Protein AF-A0A7S1NA76-F1 (afdb_monomer_lite)

InterPro domains:
  IPR004344 Tubulin-tyrosine ligase/Tubulin polyglutamylase [PF03133] (20-93)
  IPR027752 Protein polyglycylase TTLL10 [PTHR46810] (12-95)

Secondary structure (DSSP, 8-state):
-HHHHHHTTSS-TTHIIIIIHHHHHHHHHHHHHHTTTTS---TT-----EEEEEE-TT--EEEEEEESS------SHHHHHHHHHHHHHHHHHHHHHTTPPPPPSPPPPPP---------PPPP-

Structure (mmCIF, N/CA/C/O backbone):
data_AF-A0A7S1NA76-F1
#
_entry.id   AF-A0A7S1NA76-F1
#
loop_
_atom_site.group_PDB
_atom_site.id
_atom_site.type_symbol
_atom_site.label_atom_id
_atom_site.label_alt_id
_atom_site.label_comp_id
_atom_site.label_asym_id
_atom_site.label_entity_id
_atom_site.label_seq_id
_atom_site.pdbx_PDB_ins_code
_atom_site.Cartn_x
_atom_site.Cartn_y
_atom_site.Cartn_z
_atom_site.occupancy
_atom_site.B_iso_or_equiv
_atom_site.auth_seq_id
_atom_site.auth_comp_id
_atom_site.auth_asym_id
_atom_site.auth_atom_id
_atom_site.pdbx_PDB_model_num
ATOM 1 N N . MET A 1 1 ? -3.395 -2.799 13.392 1.00 84.19 1 MET A N 1
ATOM 2 C CA . MET A 1 1 ? -4.654 -2.084 13.099 1.00 84.19 1 MET A CA 1
ATOM 3 C C . MET A 1 1 ? -5.847 -3.009 13.263 1.00 84.19 1 MET A C 1
ATOM 5 O O . MET A 1 1 ? -6.611 -2.789 14.191 1.00 84.19 1 MET A O 1
ATOM 9 N N . GLU A 1 2 ? -5.963 -4.059 12.444 1.00 91.19 2 GLU A N 1
ATOM 10 C CA . GLU A 1 2 ? -7.063 -5.035 12.517 1.00 91.19 2 GLU A CA 1
ATOM 11 C C . GLU A 1 2 ? -7.299 -5.573 13.925 1.00 91.19 2 GLU A C 1
ATOM 13 O O . GLU A 1 2 ? -8.403 -5.463 14.435 1.00 91.19 2 GLU A O 1
ATOM 18 N N . HIS A 1 3 ? -6.239 -6.023 14.602 1.00 94.38 3 HIS A N 1
ATOM 19 C CA . HIS A 1 3 ? -6.316 -6.507 15.981 1.00 94.38 3 HIS A CA 1
ATOM 20 C C . HIS A 1 3 ? -7.063 -5.546 16.929 1.00 94.38 3 HIS A C 1
ATOM 22 O O . HIS A 1 3 ? -7.864 -5.979 17.749 1.00 94.38 3 HIS A O 1
ATOM 28 N N . CYS A 1 4 ? -6.849 -4.231 16.807 1.00 94.38 4 CYS A N 1
ATOM 29 C CA . CYS A 1 4 ? -7.536 -3.239 17.642 1.00 94.38 4 CYS A CA 1
ATOM 30 C C . CYS A 1 4 ? -9.010 -3.055 17.240 1.00 94.38 4 CYS A C 1
ATOM 32 O O . CYS A 1 4 ? -9.865 -2.828 18.096 1.00 94.38 4 CYS A O 1
ATOM 34 N N . LEU A 1 5 ? -9.321 -3.151 15.945 1.00 94.62 5 LEU A N 1
ATOM 35 C CA . LEU A 1 5 ? -10.691 -3.048 15.434 1.00 94.62 5 LEU A CA 1
ATOM 36 C C . LEU A 1 5 ? -11.520 -4.295 15.777 1.00 94.62 5 LEU A C 1
ATOM 38 O O . LEU A 1 5 ? -12.688 -4.172 16.134 1.00 94.62 5 LEU A O 1
ATOM 42 N N . VAL A 1 6 ? -10.901 -5.476 15.746 1.00 96.44 6 VAL A N 1
ATOM 43 C CA . VAL A 1 6 ? -11.514 -6.734 16.192 1.00 96.44 6 VAL A CA 1
ATOM 44 C C . VAL A 1 6 ? -11.751 -6.695 17.699 1.00 96.44 6 VAL A C 1
ATOM 46 O O . VAL A 1 6 ? -12.859 -6.960 18.155 1.00 96.44 6 VAL A O 1
ATOM 49 N N . ALA A 1 7 ? -10.751 -6.276 18.484 1.00 96.44 7 ALA A N 1
ATOM 50 C CA . ALA A 1 7 ? -10.882 -6.171 19.939 1.00 96.44 7 ALA A CA 1
ATOM 51 C C . ALA A 1 7 ? -11.963 -5.168 20.386 1.00 96.44 7 ALA A C 1
ATOM 53 O O . ALA A 1 7 ? -12.546 -5.329 21.455 1.00 96.44 7 ALA A O 1
ATOM 54 N N . SER A 1 8 ? -12.248 -4.147 19.573 1.00 95.19 8 SER A N 1
ATOM 55 C CA . SER A 1 8 ? -13.336 -3.188 19.817 1.00 95.19 8 SER A CA 1
ATOM 56 C C . SER A 1 8 ? -14.693 -3.634 19.259 1.00 95.19 8 SER A C 1
ATOM 58 O O . SER A 1 8 ? -15.673 -2.909 19.408 1.00 95.19 8 SER A O 1
ATOM 60 N N . GLY A 1 9 ? -14.773 -4.808 18.624 1.00 95.25 9 GLY A N 1
ATOM 61 C CA . GLY A 1 9 ? -16.005 -5.346 18.043 1.00 95.25 9 GLY A CA 1
ATOM 62 C C . GLY A 1 9 ? -16.480 -4.622 16.781 1.00 95.25 9 GLY A C 1
ATOM 63 O O . GLY A 1 9 ? -17.618 -4.822 16.364 1.00 95.25 9 GLY A O 1
ATOM 64 N N . ARG A 1 10 ? -15.638 -3.777 16.168 1.00 95.25 10 ARG A N 1
ATOM 65 C CA . ARG A 1 10 ? -15.999 -3.010 14.964 1.00 95.25 10 ARG A CA 1
ATOM 66 C C . ARG A 1 10 ? -15.899 -3.829 13.679 1.00 95.25 10 ARG A C 1
ATOM 68 O O . ARG A 1 10 ? -16.592 -3.518 12.717 1.00 95.25 10 ARG A O 1
ATOM 75 N N . VAL A 1 11 ? -15.035 -4.846 13.649 1.00 96.44 11 VAL A N 1
ATOM 76 C CA . VAL A 1 11 ? -14.821 -5.720 12.482 1.00 96.44 11 VAL A CA 1
ATOM 77 C C . VAL A 1 11 ? -14.596 -7.171 12.911 1.00 96.44 11 VAL A C 1
ATOM 79 O O . VAL A 1 11 ? -14.235 -7.433 14.058 1.00 96.44 11 VAL A O 1
ATOM 82 N N . SER A 1 12 ? -14.787 -8.115 11.988 1.00 96.25 12 SER A N 1
ATOM 83 C CA . SER A 1 12 ? -14.403 -9.520 12.162 1.00 96.25 12 SER A CA 1
ATOM 84 C C . SER A 1 12 ? -12.932 -9.753 11.808 1.00 96.25 12 SER A C 1
ATOM 86 O O . SER A 1 12 ? -12.314 -8.944 11.119 1.00 96.25 12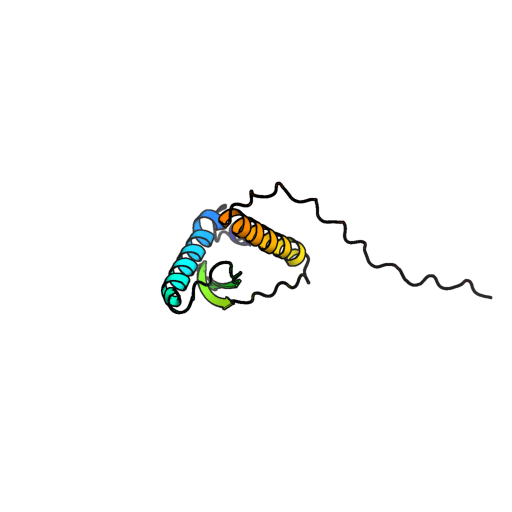 SER A O 1
ATOM 88 N N . GLU A 1 13 ? -12.378 -10.886 12.237 1.00 96.56 13 GLU A N 1
ATOM 89 C CA . GLU A 1 13 ? -11.071 -11.349 11.759 1.00 96.56 13 GLU A CA 1
ATOM 90 C C . GLU A 1 13 ? -11.098 -11.577 10.235 1.00 96.56 13 GLU A C 1
ATOM 92 O O . GLU A 1 13 ? -12.108 -12.026 9.685 1.00 96.56 13 GLU A O 1
ATOM 97 N N . GLY A 1 14 ? -10.013 -11.220 9.545 1.00 96.00 14 GLY A N 1
ATOM 98 C CA . GLY A 1 14 ? -9.904 -11.273 8.086 1.00 96.00 14 GLY A CA 1
ATOM 99 C C . GLY A 1 14 ? -10.536 -10.077 7.367 1.00 96.00 14 GLY A C 1
ATOM 100 O O . GLY A 1 14 ? -10.639 -10.080 6.140 1.00 96.00 14 GLY A O 1
ATOM 101 N N . TRP A 1 15 ? -10.969 -9.040 8.091 1.00 96.81 15 TRP A N 1
ATOM 102 C CA . TRP A 1 15 ? -11.591 -7.858 7.489 1.00 96.81 15 TRP A CA 1
ATOM 103 C C . TRP A 1 15 ? -10.615 -7.064 6.617 1.00 96.81 15 TRP A C 1
ATOM 105 O O . TRP A 1 15 ? -11.027 -6.491 5.605 1.00 96.81 15 TRP A O 1
ATOM 115 N N . VAL A 1 16 ? -9.324 -7.041 6.967 1.00 96.12 16 VAL A N 1
ATOM 116 C CA . VAL A 1 16 ? -8.329 -6.322 6.158 1.00 96.12 16 VAL A CA 1
ATOM 117 C C . VAL A 1 16 ? -8.249 -6.913 4.754 1.00 96.12 16 VAL A C 1
ATOM 119 O O . VAL A 1 16 ? -8.429 -6.186 3.779 1.00 96.12 16 VAL A O 1
ATOM 122 N N . ASP A 1 17 ? -8.062 -8.225 4.649 1.00 96.44 17 ASP A N 1
ATOM 123 C CA . ASP A 1 17 ? -7.901 -8.897 3.358 1.00 96.44 17 ASP A CA 1
ATOM 124 C C . ASP A 1 17 ? -9.235 -9.061 2.616 1.00 96.44 17 ASP A C 1
ATOM 126 O O . ASP A 1 17 ? -9.289 -8.952 1.393 1.00 96.44 17 ASP A O 1
ATOM 130 N N . GLY A 1 18 ? -10.327 -9.301 3.348 1.00 96.69 18 GLY A N 1
ATOM 131 C CA . GLY A 1 18 ? -11.644 -9.556 2.763 1.00 96.69 18 GLY A CA 1
ATOM 132 C C . GLY A 1 18 ? -12.432 -8.302 2.379 1.00 96.69 18 GLY A C 1
ATOM 133 O O . GLY A 1 18 ? -13.323 -8.385 1.535 1.00 96.69 18 GLY A O 1
ATOM 134 N N . VAL A 1 19 ? -12.143 -7.148 2.992 1.00 95.69 19 VAL A N 1
ATOM 135 C CA . VAL A 1 19 ? -12.945 -5.924 2.818 1.00 95.69 19 VAL A CA 1
ATOM 136 C C . VAL A 1 19 ? -12.083 -4.699 2.537 1.00 95.69 19 VAL A C 1
ATOM 138 O O . VAL A 1 19 ? -12.313 -4.021 1.536 1.00 95.69 19 VAL A O 1
ATOM 141 N N . LEU A 1 20 ? -11.103 -4.393 3.392 1.00 96.38 20 LEU A N 1
ATOM 142 C CA . LEU A 1 20 ? -10.331 -3.153 3.272 1.00 96.38 20 LEU A CA 1
ATOM 143 C C . LEU A 1 20 ? -9.479 -3.129 1.998 1.00 96.38 20 LEU A C 1
ATOM 145 O O . LEU A 1 20 ? -9.583 -2.190 1.210 1.00 96.38 20 LEU A O 1
ATOM 149 N N . VAL A 1 21 ? -8.661 -4.160 1.782 1.00 96.38 21 VAL A N 1
ATOM 150 C CA . VAL A 1 21 ? -7.765 -4.256 0.621 1.00 96.38 21 VAL A CA 1
ATOM 151 C C . VAL A 1 21 ? -8.551 -4.218 -0.698 1.00 96.38 21 VAL A C 1
ATOM 153 O O . VAL A 1 21 ? -8.203 -3.387 -1.539 1.00 96.38 21 VAL A O 1
ATOM 156 N N . PRO A 1 22 ? -9.643 -4.989 -0.887 1.00 97.50 22 PRO A N 1
ATOM 157 C CA . PRO A 1 22 ? -10.476 -4.880 -2.085 1.00 97.50 22 PRO A CA 1
ATOM 158 C C . PRO A 1 22 ? -11.044 -3.476 -2.324 1.00 97.50 22 PRO A C 1
ATOM 160 O O . PRO A 1 22 ? -11.043 -2.997 -3.455 1.00 97.50 22 PRO A O 1
ATOM 163 N N . ARG A 1 23 ? -11.493 -2.775 -1.271 1.00 96.81 23 ARG A N 1
ATOM 164 C CA . ARG A 1 23 ? -11.996 -1.394 -1.398 1.00 96.81 23 ARG A CA 1
ATOM 165 C C . ARG A 1 23 ? -10.904 -0.429 -1.850 1.00 96.81 23 ARG A C 1
ATOM 167 O O . ARG A 1 23 ? -11.144 0.388 -2.735 1.00 96.81 23 ARG A O 1
ATOM 174 N N . ILE A 1 24 ? -9.705 -0.548 -1.278 1.00 96.69 24 ILE A N 1
ATOM 175 C CA . ILE A 1 24 ? -8.543 0.242 -1.699 1.00 96.69 24 ILE A CA 1
ATOM 176 C C . ILE A 1 24 ? -8.222 -0.052 -3.167 1.00 96.69 24 ILE A C 1
ATOM 178 O O . ILE A 1 24 ? -8.053 0.878 -3.947 1.00 96.69 24 ILE A O 1
ATOM 182 N N . GLN A 1 25 ? -8.190 -1.324 -3.574 1.00 95.88 25 GLN A N 1
ATOM 183 C CA . GLN A 1 25 ? -7.911 -1.711 -4.960 1.00 95.88 25 GLN A CA 1
ATOM 184 C C . GLN A 1 25 ? -8.896 -1.085 -5.951 1.00 95.88 25 GLN A C 1
ATOM 186 O O . GLN A 1 25 ? -8.457 -0.578 -6.982 1.00 95.88 25 GLN A O 1
ATOM 191 N N . THR A 1 26 ? -10.195 -1.054 -5.634 1.00 96.81 26 THR A N 1
ATOM 192 C CA . THR A 1 26 ? -11.200 -0.373 -6.467 1.00 96.81 26 THR A CA 1
ATOM 193 C C . THR A 1 26 ? -10.863 1.105 -6.655 1.00 96.81 26 THR A C 1
ATOM 195 O O . THR A 1 26 ? -10.795 1.569 -7.791 1.00 96.81 26 THR A O 1
ATOM 198 N N . ILE A 1 27 ? -10.559 1.822 -5.568 1.00 95.06 27 ILE A N 1
ATOM 199 C CA . ILE A 1 27 ? -10.173 3.242 -5.614 1.00 95.06 27 ILE A CA 1
ATOM 200 C C . ILE A 1 27 ? -8.928 3.445 -6.486 1.00 95.06 27 ILE A C 1
ATOM 202 O O . ILE A 1 27 ? -8.893 4.345 -7.322 1.00 95.06 27 ILE A O 1
ATOM 206 N N . VAL A 1 28 ? -7.905 2.599 -6.325 1.00 93.88 28 VAL A N 1
ATOM 207 C CA . VAL A 1 28 ? -6.669 2.685 -7.118 1.00 93.88 28 VAL A CA 1
ATOM 208 C C . VAL A 1 28 ? -6.946 2.462 -8.604 1.00 93.88 28 VAL A C 1
ATOM 210 O O . VAL A 1 28 ? -6.416 3.190 -9.442 1.00 93.88 28 VAL A O 1
ATOM 213 N N . VAL A 1 29 ? -7.786 1.484 -8.949 1.00 94.38 29 VAL A N 1
ATOM 214 C CA . VAL A 1 29 ? -8.170 1.221 -10.341 1.00 94.38 29 VAL A CA 1
ATOM 215 C C . VAL A 1 29 ? -8.916 2.415 -10.934 1.00 94.38 29 VAL A C 1
ATOM 217 O O . VAL A 1 29 ? -8.575 2.844 -12.035 1.00 94.38 29 VAL A O 1
ATOM 220 N N . GLU A 1 30 ? -9.890 2.978 -10.219 1.00 93.88 30 GLU A N 1
ATOM 221 C CA . GLU A 1 30 ? -10.644 4.155 -10.670 1.00 93.88 30 GLU A CA 1
ATOM 222 C C . GLU A 1 30 ? -9.736 5.374 -10.868 1.00 93.88 30 GLU A C 1
ATOM 224 O O . GLU A 1 30 ? -9.818 6.054 -11.892 1.00 93.88 30 GLU A O 1
ATOM 229 N N . LEU A 1 31 ? -8.807 5.603 -9.939 1.00 91.19 31 LEU A N 1
ATOM 230 C CA . LEU A 1 31 ? -7.827 6.680 -10.025 1.00 91.19 31 LEU A CA 1
ATOM 231 C C . LEU A 1 31 ? -6.921 6.533 -11.255 1.00 91.19 31 LEU A C 1
ATOM 233 O O . LEU A 1 31 ? -6.775 7.470 -12.039 1.00 91.19 31 LEU A O 1
ATOM 237 N N . LEU A 1 32 ? -6.350 5.344 -11.468 1.00 90.00 32 LEU A N 1
ATOM 238 C CA . LEU A 1 32 ? -5.500 5.072 -12.629 1.00 90.00 32 LEU A CA 1
ATOM 239 C C . LEU A 1 32 ? -6.278 5.186 -13.946 1.00 90.00 32 LEU A C 1
ATOM 241 O O . LEU A 1 32 ? -5.735 5.664 -14.942 1.00 90.00 32 LEU A O 1
ATOM 245 N N . GLN A 1 33 ? -7.552 4.787 -13.964 1.00 91.81 33 GLN A N 1
ATOM 246 C CA . GLN A 1 33 ? -8.420 4.976 -15.126 1.00 91.81 33 GLN A CA 1
ATOM 247 C C . GLN A 1 33 ? -8.693 6.458 -15.405 1.00 91.81 33 GLN A C 1
ATOM 249 O O . GLN A 1 33 ? -8.684 6.857 -16.573 1.00 91.81 33 GLN A O 1
ATOM 254 N N . GLY A 1 34 ? -8.910 7.262 -14.362 1.00 90.56 34 GLY A N 1
ATOM 255 C CA . GLY A 1 34 ? -9.110 8.708 -14.464 1.00 90.56 34 GLY A CA 1
ATOM 256 C C . GLY A 1 34 ? -7.875 9.434 -14.996 1.00 90.56 34 GLY A C 1
ATOM 257 O O . GLY A 1 34 ? -7.987 10.271 -15.889 1.00 90.56 34 GLY A O 1
ATOM 258 N N . CYS A 1 35 ? -6.688 9.044 -14.531 1.00 87.38 35 CYS A N 1
ATOM 259 C CA . CYS A 1 35 ? -5.413 9.649 -14.923 1.00 87.38 35 CYS A CA 1
ATOM 260 C C . CYS A 1 35 ? -4.757 8.986 -16.145 1.00 87.38 35 CYS A C 1
ATOM 262 O O . CYS A 1 35 ? -3.636 9.340 -16.505 1.00 87.38 35 CYS A O 1
ATOM 264 N N . ARG A 1 36 ? -5.424 8.038 -16.819 1.00 86.88 36 ARG A N 1
ATOM 265 C CA . ARG A 1 36 ? -4.822 7.223 -17.895 1.00 86.88 36 ARG A CA 1
ATOM 266 C C . ARG A 1 36 ? -4.171 8.028 -19.022 1.00 86.88 36 ARG A C 1
ATOM 268 O O . ARG A 1 36 ? -3.248 7.543 -19.660 1.00 86.88 36 ARG A O 1
ATOM 275 N N . HIS A 1 37 ? -4.685 9.227 -19.293 1.00 85.44 37 HIS A N 1
ATOM 276 C CA . HIS A 1 37 ? -4.193 10.102 -20.362 1.00 85.44 37 HIS A CA 1
ATOM 277 C C . HIS A 1 37 ? -3.028 10.987 -19.914 1.00 85.44 37 HIS A C 1
ATOM 279 O O . HIS A 1 37 ? -2.298 11.504 -20.753 1.00 85.44 37 HIS A O 1
ATOM 285 N N . GLU A 1 38 ? -2.854 11.156 -18.604 1.00 81.75 38 GLU A N 1
ATOM 286 C CA . GLU A 1 38 ? -1.738 11.889 -18.002 1.00 81.75 38 GLU A CA 1
ATOM 287 C C . GLU A 1 38 ? -0.547 10.965 -17.712 1.00 81.75 38 GLU A C 1
ATOM 289 O O . GLU A 1 38 ? 0.604 11.402 -17.685 1.00 81.75 38 GLU A O 1
ATOM 294 N N . ILE A 1 39 ? -0.804 9.665 -17.552 1.00 77.88 39 ILE A N 1
ATOM 295 C CA . ILE A 1 39 ? 0.229 8.644 -17.393 1.00 77.88 39 ILE A CA 1
ATOM 296 C C . ILE A 1 39 ? 0.811 8.322 -18.773 1.00 77.88 39 ILE A C 1
ATOM 298 O O . ILE A 1 39 ? 0.291 7.488 -19.511 1.00 77.88 39 ILE A O 1
ATOM 302 N N . LEU A 1 40 ? 1.908 8.991 -19.128 1.00 77.62 40 LEU A N 1
ATOM 303 C CA . LEU A 1 40 ? 2.641 8.712 -20.361 1.00 77.62 40 LEU A CA 1
ATOM 304 C C . LEU A 1 40 ? 3.462 7.418 -20.210 1.00 77.62 40 LEU A C 1
ATOM 306 O O . LEU A 1 40 ? 4.382 7.375 -19.389 1.00 77.62 40 LEU A O 1
ATOM 310 N N . PRO A 1 41 ? 3.182 6.363 -20.998 1.00 74.56 41 PRO A N 1
ATOM 311 C CA . PRO A 1 41 ? 3.944 5.126 -20.925 1.00 74.56 41 PRO A CA 1
ATOM 312 C C . PRO A 1 41 ? 5.303 5.317 -21.606 1.00 74.56 41 PRO A C 1
ATOM 314 O O . PRO A 1 41 ? 5.412 5.286 -22.832 1.00 74.56 41 PRO A O 1
ATOM 317 N N . LEU A 1 42 ? 6.355 5.505 -20.808 1.00 84.62 42 LEU A N 1
ATOM 318 C CA . LEU A 1 42 ? 7.728 5.508 -21.302 1.00 84.62 42 LEU A CA 1
ATOM 319 C C . LEU A 1 42 ? 8.333 4.108 -21.151 1.00 84.62 42 LEU A C 1
ATOM 321 O O . LEU A 1 42 ? 8.426 3.564 -20.049 1.00 84.62 42 LEU A O 1
ATOM 325 N N . TYR A 1 43 ? 8.738 3.517 -22.276 1.00 83.06 43 TYR A N 1
ATOM 326 C CA . TYR A 1 43 ? 9.289 2.164 -22.299 1.00 83.06 43 TYR A CA 1
ATOM 327 C C . TYR A 1 43 ? 10.523 2.041 -21.396 1.00 83.06 43 TYR A C 1
ATOM 329 O O . TYR A 1 43 ? 11.396 2.908 -21.399 1.00 83.06 43 TYR A O 1
ATOM 337 N N . GLY A 1 44 ? 10.594 0.950 -20.631 1.00 83.94 44 GLY A N 1
ATOM 338 C CA . GLY A 1 44 ? 11.686 0.694 -19.691 1.00 83.94 44 GLY A CA 1
ATOM 339 C C . GLY A 1 44 ? 11.639 1.534 -18.411 1.00 83.94 44 GLY A C 1
ATOM 340 O O . GLY A 1 44 ? 12.598 1.507 -17.644 1.00 83.94 44 GLY A O 1
ATOM 341 N N . THR A 1 45 ? 10.549 2.267 -18.157 1.00 88.62 45 THR A N 1
ATOM 342 C CA . THR A 1 45 ? 10.340 2.987 -16.893 1.00 88.62 45 THR A CA 1
ATOM 343 C C . THR A 1 45 ? 9.216 2.372 -16.073 1.00 88.62 45 THR A C 1
ATOM 345 O O . THR A 1 45 ? 8.311 1.726 -16.601 1.00 88.62 45 THR A O 1
ATOM 348 N N . PHE A 1 46 ? 9.286 2.576 -14.763 1.00 90.81 46 PHE A N 1
ATOM 349 C CA . PHE A 1 46 ? 8.245 2.213 -13.814 1.00 90.81 46 PHE A CA 1
ATOM 350 C C . PHE A 1 46 ? 8.154 3.307 -12.751 1.00 90.81 46 PHE A C 1
ATOM 352 O O . PHE A 1 46 ? 9.133 4.012 -12.506 1.00 90.81 46 PHE A O 1
ATOM 359 N N . ASN A 1 47 ? 6.996 3.417 -12.104 1.00 89.12 47 ASN A N 1
ATOM 360 C CA . ASN A 1 47 ? 6.787 4.336 -10.992 1.00 89.12 47 ASN A CA 1
ATOM 361 C C . ASN A 1 47 ? 6.347 3.565 -9.751 1.00 89.12 47 ASN A C 1
ATOM 363 O O . ASN A 1 47 ? 5.467 2.707 -9.825 1.00 89.12 47 ASN A O 1
ATOM 367 N N . LEU A 1 48 ? 6.942 3.912 -8.611 1.00 92.12 48 LEU A N 1
ATOM 368 C CA . LEU A 1 48 ? 6.451 3.525 -7.295 1.00 92.12 48 LEU A CA 1
ATOM 369 C C . LEU A 1 48 ? 5.638 4.692 -6.739 1.00 92.12 48 LEU A C 1
ATOM 371 O O . LEU A 1 48 ? 6.164 5.791 -6.587 1.00 92.12 48 LEU A O 1
ATOM 375 N N . ILE A 1 49 ? 4.366 4.448 -6.448 1.00 90.75 49 ILE A N 1
ATOM 376 C CA . ILE A 1 49 ? 3.413 5.487 -6.062 1.00 90.75 49 ILE A CA 1
ATOM 377 C C . ILE A 1 49 ? 2.945 5.217 -4.632 1.00 90.75 49 ILE A C 1
ATOM 379 O O . ILE A 1 49 ? 2.631 4.080 -4.285 1.00 90.75 49 ILE A O 1
ATOM 383 N N . GLY A 1 50 ? 2.924 6.260 -3.805 1.00 92.31 50 GLY A N 1
ATOM 384 C CA . GLY A 1 50 ? 2.276 6.251 -2.497 1.00 92.31 50 GLY A CA 1
ATOM 385 C C . GLY A 1 50 ? 0.830 6.705 -2.614 1.00 92.31 50 GLY A C 1
ATOM 386 O O . GLY A 1 50 ? 0.537 7.650 -3.345 1.00 92.31 50 GLY A O 1
ATOM 387 N N . ILE A 1 51 ? -0.065 6.031 -1.905 1.00 92.38 51 ILE A N 1
ATOM 388 C CA . ILE A 1 51 ? -1.484 6.370 -1.877 1.00 92.38 51 ILE A CA 1
ATOM 389 C C . ILE A 1 51 ? -1.895 6.471 -0.421 1.00 92.38 51 ILE A C 1
ATOM 391 O O . ILE A 1 51 ? -1.832 5.481 0.312 1.00 92.38 51 ILE A O 1
ATOM 395 N N . ASP A 1 52 ? -2.332 7.660 -0.035 1.00 93.75 52 ASP A N 1
ATOM 396 C CA . ASP A 1 52 ? -2.756 7.933 1.325 1.00 93.75 52 ASP A CA 1
ATOM 397 C C . ASP A 1 52 ? -4.273 7.834 1.383 1.00 93.75 52 ASP A C 1
ATOM 399 O O . ASP A 1 52 ? -5.003 8.458 0.608 1.00 93.75 52 ASP A O 1
ATOM 403 N N . ILE A 1 53 ? -4.743 7.015 2.313 1.00 94.81 53 ILE A N 1
ATOM 404 C CA . ILE A 1 53 ? -6.156 6.717 2.500 1.00 94.81 53 ILE A CA 1
ATOM 405 C C . ILE A 1 53 ? -6.582 7.069 3.918 1.00 94.81 53 ILE A C 1
ATOM 407 O O . ILE A 1 53 ? -5.811 6.944 4.871 1.00 94.81 53 ILE A O 1
ATOM 411 N N . MET A 1 54 ? -7.840 7.456 4.062 1.00 96.25 54 MET A N 1
ATOM 412 C CA . MET A 1 54 ? -8.473 7.724 5.343 1.00 96.25 54 MET A CA 1
ATOM 413 C C . MET A 1 54 ? -9.668 6.802 5.536 1.00 96.25 54 MET A C 1
ATOM 415 O O . MET A 1 54 ? -10.375 6.474 4.584 1.00 96.25 54 MET A O 1
ATOM 419 N N . LEU A 1 55 ? -9.880 6.397 6.784 1.00 95.81 55 LEU A N 1
ATOM 420 C CA . LEU A 1 55 ? -11.087 5.705 7.213 1.00 95.81 55 LEU A CA 1
ATOM 421 C C . LEU A 1 55 ? -11.902 6.640 8.095 1.00 95.81 55 LEU A C 1
ATOM 423 O O . LEU A 1 55 ? -11.339 7.247 9.007 1.00 95.81 55 LEU A O 1
ATOM 427 N N . ASP A 1 56 ? -13.201 6.733 7.831 1.00 95.94 56 ASP A N 1
ATOM 428 C CA . ASP A 1 56 ? -14.136 7.447 8.702 1.00 95.94 56 ASP A CA 1
ATOM 429 C C . ASP A 1 56 ? -14.627 6.571 9.875 1.00 95.94 56 ASP A C 1
ATOM 431 O O . ASP A 1 56 ? -14.195 5.427 10.084 1.00 95.94 56 ASP A O 1
ATOM 435 N N . ASP A 1 57 ? -15.558 7.117 10.658 1.00 95.56 57 ASP A N 1
ATOM 436 C CA . ASP A 1 57 ? -16.180 6.439 11.798 1.00 95.56 57 ASP A CA 1
ATOM 437 C C . ASP A 1 57 ? -17.047 5.230 11.404 1.00 95.56 57 ASP A C 1
ATOM 439 O O . ASP A 1 57 ? -17.359 4.398 12.255 1.00 95.56 57 ASP A O 1
ATOM 443 N N . ASP A 1 58 ? -17.358 5.062 10.122 1.00 95.00 58 ASP A N 1
ATOM 444 C CA . ASP A 1 58 ? -18.079 3.910 9.573 1.00 95.00 58 ASP A CA 1
ATOM 445 C C . ASP A 1 58 ? -17.145 2.958 8.797 1.00 95.00 58 ASP A C 1
ATOM 447 O O . ASP A 1 58 ? -17.588 1.965 8.217 1.00 95.00 58 ASP A O 1
ATOM 451 N N . LEU A 1 59 ? -15.828 3.210 8.825 1.00 95.19 59 LEU A N 1
ATOM 452 C CA . LEU A 1 59 ? -14.798 2.463 8.093 1.00 95.19 59 LEU A CA 1
ATOM 453 C C . LEU A 1 59 ? -14.992 2.489 6.566 1.00 95.19 59 LEU A C 1
ATOM 455 O O . LEU A 1 59 ? -14.595 1.554 5.854 1.00 95.19 59 LEU A O 1
ATOM 459 N N . ASN A 1 60 ? -15.583 3.563 6.043 1.00 95.00 60 ASN A N 1
ATOM 460 C CA . ASN A 1 60 ? -15.535 3.868 4.619 1.00 95.00 60 ASN A CA 1
ATOM 461 C C . ASN A 1 60 ? -14.137 4.372 4.255 1.00 95.00 60 ASN A C 1
ATOM 463 O O . ASN A 1 60 ? -13.506 5.090 5.029 1.00 95.00 60 ASN A O 1
ATOM 467 N N . VAL A 1 61 ? -13.650 3.976 3.078 1.00 95.88 61 VAL A N 1
ATOM 468 C CA . VAL A 1 61 ? -12.300 4.302 2.604 1.00 95.88 61 VAL A CA 1
ATOM 469 C C . VAL A 1 61 ? -12.366 5.511 1.685 1.00 95.88 61 VAL A C 1
ATOM 471 O O . VAL A 1 61 ? -13.103 5.490 0.702 1.00 95.88 61 VAL A O 1
ATOM 474 N N . TYR A 1 62 ? -11.551 6.522 1.965 1.00 95.12 62 TYR A N 1
ATOM 475 C CA . TYR A 1 62 ? -11.424 7.717 1.138 1.00 95.12 62 TYR A CA 1
ATOM 476 C C . TYR A 1 62 ? -9.976 7.915 0.713 1.00 95.12 62 TYR A C 1
ATOM 478 O O . TYR A 1 62 ? -9.062 7.782 1.526 1.00 95.12 62 TYR A O 1
ATOM 486 N N . LEU A 1 63 ? -9.775 8.255 -0.558 1.00 94.56 63 LEU A N 1
ATOM 487 C CA . LEU A 1 63 ? -8.489 8.713 -1.071 1.00 94.56 63 LEU A CA 1
ATOM 488 C C . LEU A 1 63 ? -8.215 10.132 -0.565 1.00 94.56 63 LEU A C 1
ATOM 490 O O . LEU A 1 63 ? -9.070 11.004 -0.705 1.00 94.56 63 LEU A O 1
ATOM 494 N N . ILE A 1 64 ? -7.024 10.361 -0.017 1.00 95.19 64 ILE A N 1
ATOM 495 C CA . ILE A 1 64 ? -6.565 11.688 0.406 1.00 95.19 64 ILE A CA 1
ATOM 496 C C . ILE A 1 64 ? -5.611 12.265 -0.628 1.00 95.19 64 ILE A C 1
ATOM 498 O O . ILE A 1 64 ? -5.862 13.340 -1.169 1.00 95.19 64 ILE A O 1
ATOM 502 N N . GLU A 1 65 ? -4.537 11.537 -0.925 1.00 91.88 65 GLU A N 1
ATOM 503 C CA . GLU A 1 65 ? -3.532 11.978 -1.883 1.00 91.88 65 GLU A CA 1
ATOM 504 C C . GLU A 1 65 ? -2.893 10.820 -2.646 1.00 91.88 65 GLU A C 1
ATOM 506 O O . GLU A 1 65 ? -2.907 9.657 -2.234 1.00 91.88 65 GLU A O 1
ATOM 511 N N . PHE A 1 66 ? -2.330 11.181 -3.796 1.00 88.12 66 PHE A N 1
ATOM 512 C CA . PHE A 1 66 ? -1.614 10.298 -4.697 1.00 88.12 66 PHE A CA 1
ATOM 513 C C . PHE A 1 66 ? -0.238 10.890 -4.975 1.00 88.12 66 PHE A C 1
ATOM 515 O O . PHE A 1 66 ? -0.108 11.928 -5.623 1.00 88.12 66 PHE A O 1
ATOM 522 N N . ASN A 1 67 ? 0.792 10.209 -4.487 1.00 89.31 67 ASN A N 1
ATOM 523 C CA . ASN A 1 67 ? 2.159 10.697 -4.489 1.00 89.31 67 ASN A CA 1
ATOM 524 C C . ASN A 1 67 ? 3.016 9.883 -5.447 1.00 89.31 67 ASN A C 1
ATOM 526 O O . ASN A 1 67 ? 3.382 8.744 -5.163 1.00 89.31 67 ASN A O 1
ATOM 530 N N . SER A 1 68 ? 3.437 10.502 -6.547 1.00 85.00 68 SER A N 1
ATOM 531 C CA . SER A 1 68 ? 4.399 9.901 -7.478 1.00 85.00 68 SER A CA 1
ATOM 532 C C . SER A 1 68 ? 5.817 9.770 -6.900 1.00 85.00 68 SER A C 1
ATOM 534 O O . SER A 1 68 ? 6.673 9.152 -7.525 1.00 85.00 68 SER A O 1
ATOM 536 N N . ASN A 1 69 ? 6.085 10.366 -5.734 1.00 88.00 69 ASN A N 1
ATOM 537 C CA . ASN A 1 69 ? 7.361 10.288 -5.026 1.00 88.00 69 ASN A CA 1
ATOM 538 C C . ASN A 1 69 ? 7.127 10.027 -3.525 1.00 88.00 69 ASN A C 1
ATOM 540 O O . ASN A 1 69 ? 7.258 10.948 -2.713 1.00 88.00 69 ASN A O 1
ATOM 544 N N . PRO A 1 70 ? 6.728 8.801 -3.144 1.00 90.75 70 PRO A N 1
ATOM 545 C CA . PRO A 1 70 ? 6.540 8.457 -1.742 1.00 90.75 70 PRO A CA 1
ATOM 546 C C . PRO A 1 70 ? 7.861 8.562 -0.973 1.00 90.75 70 PRO A C 1
ATOM 548 O O . PRO A 1 70 ? 8.923 8.182 -1.467 1.00 90.75 70 PRO A O 1
ATOM 551 N N . ALA A 1 71 ? 7.805 9.046 0.267 1.00 90.12 71 ALA A N 1
ATOM 552 C CA . ALA A 1 71 ? 8.991 9.132 1.109 1.00 90.12 71 ALA A CA 1
ATOM 553 C C . ALA A 1 71 ? 9.511 7.729 1.470 1.00 90.12 71 ALA A C 1
ATOM 555 O O . ALA A 1 71 ? 8.805 6.924 2.073 1.00 90.12 71 ALA A O 1
ATOM 556 N N . LEU A 1 72 ? 10.782 7.457 1.161 1.00 90.62 72 LEU A N 1
ATOM 557 C CA . LEU A 1 72 ? 11.441 6.173 1.445 1.00 90.62 72 LEU A CA 1
ATOM 558 C C . LEU A 1 72 ? 12.339 6.224 2.697 1.00 90.62 72 LEU A C 1
ATOM 560 O O . LEU A 1 72 ? 13.267 5.430 2.858 1.00 90.62 72 LEU A O 1
ATOM 564 N N . THR A 1 73 ? 12.082 7.173 3.598 1.00 90.50 73 THR A N 1
ATOM 565 C CA . THR A 1 73 ? 12.863 7.361 4.826 1.00 90.50 73 THR A CA 1
ATOM 566 C C . THR A 1 73 ? 12.549 6.276 5.856 1.00 90.50 73 THR A C 1
ATOM 568 O O . THR A 1 73 ? 11.398 6.031 6.195 1.00 90.50 73 THR A O 1
ATOM 571 N N . VAL A 1 74 ? 13.588 5.672 6.431 1.00 92.44 74 VAL A N 1
ATOM 572 C CA . VAL A 1 74 ? 13.487 4.546 7.378 1.00 92.44 74 VAL A CA 1
ATOM 573 C C . VAL A 1 74 ? 13.745 4.969 8.834 1.00 92.44 74 VAL A C 1
ATOM 575 O O . VAL A 1 74 ? 14.592 4.413 9.535 1.00 92.44 74 VAL A O 1
ATOM 578 N N . ASN A 1 75 ? 13.041 6.002 9.299 1.00 92.50 75 ASN A N 1
ATOM 579 C CA . ASN A 1 75 ? 13.246 6.594 10.631 1.00 92.50 75 ASN A CA 1
ATOM 580 C C . ASN A 1 75 ? 12.548 5.841 11.780 1.00 92.50 75 ASN A C 1
ATOM 582 O O . ASN A 1 75 ? 12.874 6.079 12.941 1.00 92.50 75 ASN A O 1
ATOM 586 N N . THR A 1 76 ? 11.617 4.933 11.487 1.00 94.69 76 THR A N 1
ATOM 587 C CA . THR A 1 76 ? 10.961 4.079 12.489 1.00 94.69 76 THR A CA 1
ATOM 588 C C . THR A 1 76 ? 11.272 2.610 12.234 1.00 94.69 76 THR A C 1
ATOM 590 O O . THR A 1 76 ? 11.558 2.212 11.104 1.00 94.69 76 THR A O 1
ATOM 593 N N . SER A 1 77 ? 11.172 1.776 13.271 1.00 93.69 77 SER A N 1
ATOM 594 C CA . SER A 1 77 ? 11.349 0.323 13.140 1.00 93.69 77 SER A CA 1
ATOM 595 C C . SER A 1 77 ? 10.344 -0.304 12.167 1.00 93.69 77 SER A C 1
ATOM 597 O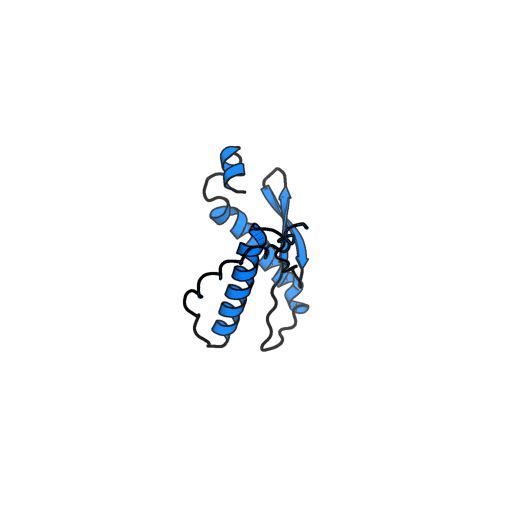 O . SER A 1 77 ? 10.673 -1.259 11.468 1.00 93.69 77 SER A O 1
ATOM 599 N N . VAL A 1 78 ? 9.132 0.248 12.069 1.00 93.25 78 VAL A N 1
ATOM 600 C CA . VAL A 1 78 ? 8.128 -0.186 11.088 1.00 93.25 78 VAL A CA 1
ATOM 601 C C . VAL A 1 78 ? 8.612 0.120 9.673 1.00 93.25 78 VAL A C 1
ATOM 603 O O . VAL A 1 78 ? 8.687 -0.781 8.841 1.00 93.25 78 VAL A O 1
ATOM 606 N N . LEU A 1 79 ? 9.026 1.361 9.410 1.00 93.12 79 LEU A N 1
ATOM 607 C CA . LEU A 1 79 ? 9.476 1.774 8.080 1.00 93.12 79 LEU A CA 1
ATOM 608 C C . LEU A 1 79 ? 10.774 1.072 7.657 1.00 93.12 79 LEU A C 1
ATOM 610 O O . LEU A 1 79 ? 10.895 0.676 6.502 1.00 93.12 79 LEU A O 1
ATOM 614 N N . GLN A 1 80 ? 11.694 0.814 8.591 1.00 93.69 80 GLN A N 1
ATOM 615 C CA . GLN A 1 80 ? 12.897 -0.001 8.358 1.00 93.69 80 GLN A CA 1
ATOM 616 C C . GLN A 1 80 ? 12.582 -1.424 7.889 1.00 93.69 80 GLN A C 1
ATOM 618 O O . GLN A 1 80 ? 13.367 -2.010 7.148 1.00 93.69 80 GLN A O 1
ATOM 623 N N . ASN A 1 81 ? 11.443 -1.978 8.304 1.00 93.31 81 ASN A N 1
ATOM 624 C CA . ASN A 1 81 ? 11.024 -3.319 7.917 1.00 93.31 81 ASN A CA 1
ATOM 625 C C . ASN A 1 81 ? 10.172 -3.342 6.645 1.00 93.31 81 ASN A C 1
ATOM 627 O O . ASN A 1 81 ? 10.225 -4.326 5.910 1.00 93.31 81 ASN A O 1
ATOM 631 N N . VAL A 1 82 ? 9.379 -2.298 6.396 1.00 93.38 82 VAL A N 1
ATOM 632 C CA . VAL A 1 82 ? 8.423 -2.247 5.278 1.00 93.38 82 VAL A CA 1
ATOM 633 C C . VAL A 1 82 ? 9.069 -1.689 4.012 1.00 93.38 82 VAL A C 1
ATOM 635 O O . VAL A 1 82 ? 9.013 -2.337 2.969 1.00 93.38 82 VAL A O 1
ATOM 638 N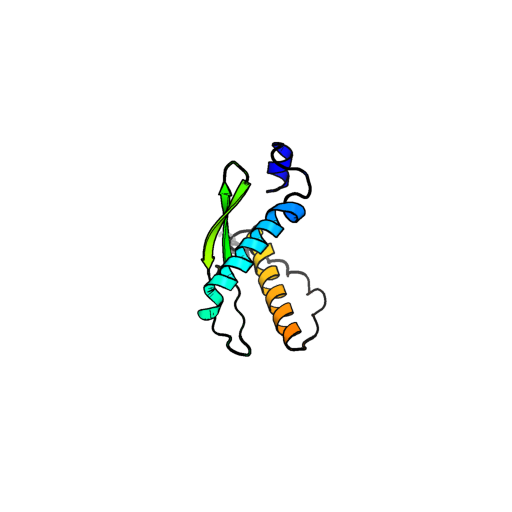 N . ILE A 1 83 ? 9.733 -0.531 4.089 1.00 94.12 83 ILE A N 1
ATOM 639 C CA . ILE A 1 83 ? 10.222 0.189 2.901 1.00 94.12 83 ILE A CA 1
ATOM 640 C C . ILE A 1 83 ? 11.201 -0.658 2.074 1.00 94.12 83 ILE A C 1
ATOM 642 O O . ILE A 1 83 ? 10.989 -0.785 0.866 1.00 94.12 83 ILE A O 1
ATOM 646 N N . PRO A 1 84 ? 12.230 -1.308 2.661 1.00 94.88 84 PRO A N 1
ATOM 647 C CA . PRO A 1 84 ?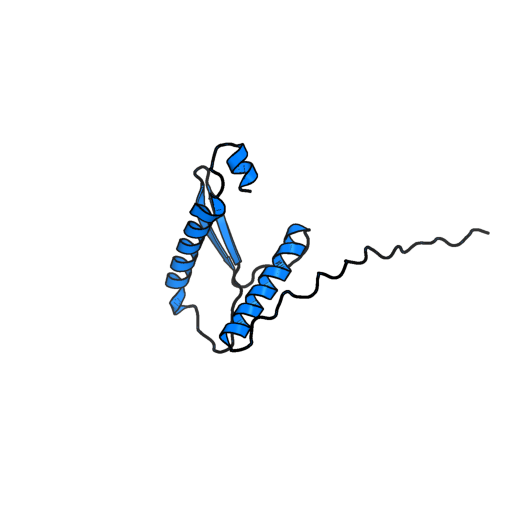 13.155 -2.113 1.867 1.00 94.88 84 PRO A CA 1
ATOM 648 C C . PRO A 1 84 ? 12.495 -3.317 1.184 1.00 94.88 84 PRO A C 1
ATOM 650 O O . PRO A 1 84 ? 12.983 -3.754 0.144 1.00 94.88 84 PRO A O 1
ATOM 653 N N . LYS A 1 85 ? 11.413 -3.863 1.759 1.00 93.81 85 LYS A N 1
ATOM 654 C CA . LYS A 1 85 ? 10.663 -4.979 1.164 1.00 93.81 85 LYS A CA 1
ATOM 655 C C . LYS A 1 85 ? 9.853 -4.506 -0.031 1.00 93.81 85 LYS A C 1
ATOM 657 O O . LYS A 1 85 ? 10.021 -5.059 -1.107 1.00 93.81 85 LYS A O 1
ATOM 662 N N . VAL A 1 86 ? 9.091 -3.423 0.132 1.00 94.19 86 VAL A N 1
ATOM 663 C CA . VAL A 1 86 ? 8.287 -2.830 -0.947 1.00 94.19 86 VAL A CA 1
ATOM 664 C C . VAL A 1 86 ? 9.160 -2.461 -2.147 1.00 94.19 86 VAL A C 1
ATOM 666 O O . VAL A 1 86 ? 8.835 -2.817 -3.275 1.00 94.19 86 VAL A O 1
ATOM 669 N N . VAL A 1 87 ? 10.302 -1.802 -1.920 1.00 94.38 87 VAL A N 1
ATOM 670 C CA . VAL A 1 87 ? 11.218 -1.420 -3.010 1.00 94.38 87 VAL A CA 1
ATOM 671 C C . VAL A 1 87 ? 11.802 -2.649 -3.708 1.00 94.38 87 VAL A C 1
ATOM 673 O O . VAL A 1 87 ? 11.886 -2.675 -4.933 1.00 94.38 87 VAL A O 1
ATOM 676 N N . ARG A 1 88 ? 12.200 -3.674 -2.945 1.00 93.50 88 ARG A N 1
ATOM 677 C CA . ARG A 1 88 ? 12.734 -4.919 -3.508 1.00 93.50 88 ARG A CA 1
ATOM 678 C C . ARG A 1 88 ? 11.688 -5.645 -4.347 1.00 93.50 88 ARG A C 1
ATOM 680 O O . ARG A 1 88 ? 11.966 -5.949 -5.497 1.00 93.50 88 ARG A O 1
ATOM 687 N N . GLU A 1 89 ? 10.500 -5.868 -3.796 1.00 93.75 89 GLU A N 1
ATOM 688 C CA . GLU A 1 89 ? 9.409 -6.569 -4.477 1.00 93.75 89 GLU A CA 1
ATOM 689 C C . GLU A 1 89 ? 8.962 -5.818 -5.738 1.00 93.75 89 GLU A C 1
ATOM 691 O O . GLU A 1 89 ? 8.753 -6.437 -6.779 1.00 93.75 89 GLU A O 1
ATOM 696 N N . ALA A 1 90 ? 8.903 -4.483 -5.695 1.00 93.12 90 ALA A N 1
ATOM 697 C CA . ALA A 1 90 ? 8.621 -3.673 -6.878 1.00 93.12 90 ALA A CA 1
ATOM 698 C C . ALA A 1 90 ? 9.682 -3.865 -7.976 1.00 93.12 90 ALA A C 1
ATOM 700 O O . ALA A 1 90 ? 9.334 -4.066 -9.139 1.00 93.12 90 ALA A O 1
ATOM 701 N N . LEU A 1 91 ? 10.972 -3.842 -7.621 1.00 93.25 91 LEU A N 1
ATOM 702 C CA . LEU A 1 91 ? 12.060 -4.077 -8.575 1.00 93.25 91 LEU A CA 1
ATOM 703 C C . LEU A 1 91 ? 12.039 -5.503 -9.132 1.00 93.25 91 LEU A C 1
ATOM 705 O O . LEU A 1 91 ? 12.215 -5.680 -10.336 1.00 93.25 91 LEU A O 1
ATOM 709 N N . ASP A 1 92 ? 11.785 -6.502 -8.290 1.00 93.12 92 ASP A N 1
ATOM 710 C CA . ASP A 1 92 ? 11.684 -7.899 -8.708 1.00 93.12 92 ASP A CA 1
ATOM 711 C C . ASP A 1 92 ? 10.549 -8.079 -9.730 1.00 93.12 92 ASP A C 1
ATOM 713 O O . ASP A 1 92 ? 10.759 -8.693 -10.777 1.00 93.12 92 ASP A O 1
ATOM 717 N N . LEU A 1 93 ? 9.378 -7.473 -9.494 1.00 92.25 93 LEU A N 1
ATOM 718 C CA . LEU A 1 93 ? 8.252 -7.478 -10.437 1.00 92.25 93 LEU A CA 1
ATOM 719 C C . LEU A 1 93 ? 8.606 -6.810 -11.771 1.00 92.25 93 LEU A C 1
ATOM 721 O O . LEU A 1 93 ? 8.300 -7.356 -12.833 1.00 92.25 93 LEU A O 1
ATOM 725 N N . VAL A 1 94 ? 9.270 -5.652 -11.732 1.00 92.31 94 VAL A N 1
ATOM 726 C CA . VAL A 1 94 ? 9.692 -4.931 -12.943 1.00 92.31 94 VAL A CA 1
ATOM 727 C C . VAL A 1 94 ? 10.687 -5.762 -13.744 1.00 92.31 94 VAL A C 1
ATOM 729 O O . VAL A 1 94 ? 10.516 -5.923 -14.950 1.00 92.31 94 VAL A O 1
ATOM 732 N N . LEU A 1 95 ? 11.704 -6.328 -13.097 1.00 92.44 95 LEU A N 1
ATOM 733 C CA . LEU A 1 95 ? 12.701 -7.173 -13.752 1.00 92.44 95 LEU A CA 1
ATOM 734 C C . LEU A 1 95 ? 12.060 -8.436 -14.350 1.00 92.44 95 LEU A C 1
ATOM 736 O O . LEU A 1 95 ? 12.376 -8.809 -15.482 1.00 92.44 95 LEU A O 1
ATOM 740 N N . CYS A 1 96 ? 11.091 -9.028 -13.651 1.00 90.69 96 CYS A N 1
ATOM 741 C CA . CYS A 1 96 ? 10.321 -10.170 -14.146 1.00 90.69 96 CYS A CA 1
ATOM 742 C C . CYS A 1 96 ? 9.484 -9.859 -15.370 1.00 90.69 96 CYS A C 1
ATOM 744 O O . CYS A 1 96 ? 9.499 -10.633 -16.328 1.00 90.69 96 CYS A O 1
ATOM 746 N N . ALA A 1 97 ? 8.820 -8.705 -15.390 1.00 89.50 97 ALA A N 1
ATOM 747 C CA . ALA A 1 97 ? 8.106 -8.242 -16.573 1.00 89.50 97 ALA A CA 1
ATOM 748 C C . ALA A 1 97 ? 9.037 -8.073 -17.794 1.00 89.50 97 ALA A C 1
ATOM 750 O O . ALA A 1 97 ? 8.571 -8.138 -18.929 1.00 89.50 97 ALA A O 1
ATOM 751 N N . HIS A 1 98 ? 10.349 -7.918 -17.572 1.00 89.06 98 HIS A N 1
ATOM 752 C CA . HIS A 1 98 ? 11.380 -7.808 -18.609 1.00 89.06 98 HIS A CA 1
ATOM 753 C C . HIS A 1 98 ? 12.176 -9.110 -18.839 1.00 89.06 98 HIS A C 1
ATOM 755 O O . HIS A 1 98 ? 13.221 -9.089 -19.489 1.00 89.06 98 HIS A O 1
ATOM 761 N N . GLY A 1 99 ? 11.691 -10.255 -18.346 1.00 89.56 99 GLY A N 1
ATOM 762 C CA . GLY A 1 99 ? 12.264 -11.576 -18.631 1.00 89.56 99 GLY A CA 1
ATOM 763 C C . GLY A 1 99 ? 13.414 -12.010 -17.717 1.00 89.56 99 GLY A C 1
ATOM 764 O O . GLY A 1 99 ? 14.036 -13.042 -17.972 1.00 89.56 99 GLY A O 1
ATOM 765 N N . VAL A 1 100 ? 13.696 -11.266 -16.646 1.00 88.56 100 VAL A N 1
ATOM 766 C CA . VAL A 1 100 ? 14.629 -11.695 -15.595 1.00 88.56 100 VAL A CA 1
ATOM 767 C C . VAL A 1 100 ? 13.863 -12.557 -14.585 1.00 88.56 100 VAL A C 1
ATOM 769 O O . VAL A 1 100 ? 12.863 -12.091 -14.060 1.00 88.56 100 VAL A O 1
ATOM 772 N N . PRO A 1 101 ? 14.278 -13.793 -14.271 1.00 86.12 101 PRO A N 1
ATOM 773 C CA . PRO A 1 101 ? 13.582 -14.611 -13.276 1.00 86.12 101 PRO A CA 1
ATOM 774 C C . PRO A 1 101 ? 13.542 -13.953 -11.889 1.00 86.12 101 PRO A C 1
ATOM 776 O O . PRO A 1 101 ? 14.516 -13.308 -11.495 1.00 86.12 101 PRO A O 1
ATOM 779 N N . LEU A 1 102 ? 12.463 -14.180 -11.123 1.00 78.56 102 LEU A N 1
ATOM 780 C CA . LEU A 1 102 ? 12.387 -13.750 -9.722 1.00 78.56 102 LEU A CA 1
ATOM 781 C C . LEU A 1 102 ? 13.592 -14.314 -8.967 1.00 78.56 102 LEU A C 1
ATOM 783 O O . LEU A 1 102 ? 13.827 -15.527 -8.965 1.00 78.56 102 LEU A O 1
ATOM 787 N N . ALA A 1 103 ? 14.356 -13.437 -8.319 1.00 69.50 103 ALA A N 1
ATOM 788 C CA . ALA A 1 103 ? 15.381 -13.887 -7.399 1.00 69.50 103 ALA A CA 1
ATOM 789 C C . ALA A 1 103 ? 14.707 -14.667 -6.255 1.00 69.50 103 ALA A C 1
ATOM 791 O O . ALA A 1 103 ? 13.650 -14.280 -5.758 1.00 69.50 103 ALA A O 1
ATOM 792 N N . GLY A 1 104 ? 15.316 -15.779 -5.830 1.00 66.75 104 GLY A N 1
ATOM 793 C CA . GLY A 1 104 ? 14.903 -16.463 -4.601 1.00 66.75 104 GLY A CA 1
ATOM 794 C C . GLY A 1 104 ? 14.998 -15.531 -3.380 1.00 66.75 104 GLY A C 1
ATOM 795 O O . GLY A 1 104 ? 15.543 -14.429 -3.494 1.00 66.75 104 GLY A O 1
ATOM 796 N N . PRO A 1 105 ? 14.505 -15.947 -2.198 1.00 61.50 105 PRO A N 1
ATOM 797 C CA . PRO A 1 105 ? 14.520 -15.100 -1.008 1.00 61.50 105 PRO A CA 1
ATOM 798 C C . PRO A 1 105 ? 15.920 -14.521 -0.773 1.00 61.50 105 PRO A C 1
ATOM 800 O O . PRO A 1 105 ? 16.910 -15.252 -0.686 1.00 61.50 105 PRO A O 1
ATOM 803 N N . GLY A 1 106 ? 15.994 -13.188 -0.735 1.00 58.59 106 GLY A N 1
ATOM 804 C CA . GLY A 1 106 ? 17.249 -12.463 -0.579 1.00 58.59 106 GLY A CA 1
ATOM 805 C C . GLY A 1 106 ? 17.964 -12.816 0.732 1.00 58.59 106 GLY A C 1
ATOM 806 O O . GLY A 1 106 ? 17.339 -13.316 1.672 1.00 58.59 106 GLY A O 1
ATOM 807 N N . PRO A 1 107 ? 19.277 -12.547 0.829 1.00 56.19 107 PRO A N 1
ATOM 808 C CA . PRO A 1 107 ? 20.024 -12.791 2.055 1.00 56.19 107 PRO A CA 1
ATOM 809 C C . PRO A 1 107 ? 19.392 -12.020 3.228 1.00 56.19 107 PRO A C 1
ATOM 811 O O . PRO A 1 107 ? 18.911 -10.898 3.030 1.00 56.19 107 PRO A O 1
ATOM 814 N N . PRO A 1 108 ? 19.387 -12.595 4.446 1.00 50.94 108 PRO A N 1
ATOM 815 C CA . PRO A 1 108 ? 18.779 -11.964 5.610 1.00 50.94 108 PRO A CA 1
ATOM 816 C C . PRO A 1 108 ? 19.375 -10.568 5.854 1.00 50.94 108 PRO A C 1
ATOM 818 O O . PRO A 1 108 ? 20.552 -10.337 5.545 1.00 50.94 108 PRO A O 1
ATOM 821 N N . PRO A 1 109 ? 18.584 -9.626 6.405 1.00 54.50 109 PRO A N 1
ATOM 822 C CA . PRO A 1 109 ? 19.063 -8.282 6.696 1.00 54.50 109 PRO A CA 1
ATOM 823 C C . PRO A 1 109 ? 20.317 -8.364 7.568 1.00 54.50 109 PRO A C 1
ATOM 825 O O . PRO A 1 109 ? 20.337 -9.060 8.585 1.00 54.50 109 PRO A O 1
ATOM 828 N N . ARG A 1 110 ? 21.388 -7.673 7.153 1.00 54.97 110 ARG A N 1
ATOM 829 C CA . ARG A 1 110 ? 22.607 -7.603 7.965 1.00 54.97 110 ARG A CA 1
ATOM 830 C C . ARG A 1 110 ? 22.252 -6.990 9.320 1.00 54.97 110 ARG A C 1
ATOM 832 O O . ARG A 1 110 ? 21.565 -5.968 9.335 1.00 54.97 110 ARG A O 1
ATOM 839 N N . PRO A 1 111 ? 22.736 -7.560 10.436 1.00 50.41 111 PRO A N 1
ATOM 840 C CA . PRO A 1 111 ? 22.546 -6.946 11.736 1.00 50.41 111 PRO A CA 1
ATOM 841 C C . PRO A 1 111 ? 23.119 -5.530 11.689 1.00 50.41 111 PRO A C 1
ATOM 843 O O . PRO A 1 111 ? 24.286 -5.324 11.346 1.00 50.41 111 PRO A O 1
ATOM 846 N N . THR A 1 112 ? 22.276 -4.549 12.001 1.00 57.25 112 THR A N 1
ATOM 847 C CA . THR A 1 112 ? 22.700 -3.172 12.221 1.00 57.25 112 THR A CA 1
ATOM 848 C C . THR A 1 112 ? 23.640 -3.192 13.417 1.00 57.25 112 THR A C 1
ATOM 850 O O . THR A 1 112 ? 23.199 -3.337 14.556 1.00 57.25 112 THR A O 1
ATOM 853 N N . THR A 1 113 ? 24.948 -3.112 13.176 1.00 53.16 113 THR A N 1
ATOM 854 C CA . THR A 1 113 ? 25.913 -2.886 14.250 1.00 53.16 113 THR A CA 1
ATOM 855 C C . THR A 1 113 ? 25.501 -1.599 14.956 1.00 53.16 113 THR A C 1
ATOM 857 O O . THR A 1 113 ? 25.487 -0.539 14.325 1.00 53.16 113 THR A O 1
ATOM 860 N N . GLY A 1 114 ? 25.104 -1.718 16.226 1.00 55.81 114 GLY A N 1
ATOM 861 C CA . GLY A 1 114 ? 24.735 -0.595 17.083 1.00 55.81 114 GLY A CA 1
ATOM 862 C C . GLY A 1 114 ? 25.852 0.452 17.185 1.00 55.81 114 GLY A C 1
ATOM 863 O O . GLY A 1 114 ? 26.963 0.235 16.687 1.00 55.81 114 GLY A O 1
ATOM 864 N N . PRO A 1 115 ? 25.569 1.614 17.797 1.00 49.19 115 PRO A N 1
ATOM 865 C CA . PRO A 1 115 ? 26.489 2.740 17.790 1.00 49.19 115 PRO A CA 1
ATOM 866 C C . PRO A 1 115 ? 27.835 2.317 18.380 1.00 49.19 115 PRO A C 1
ATOM 868 O O . PRO A 1 115 ? 27.912 1.810 19.498 1.00 49.19 115 PRO A O 1
ATOM 871 N N . ARG A 1 116 ? 28.904 2.516 17.598 1.00 54.78 116 ARG A N 1
ATOM 872 C CA . ARG A 1 116 ? 30.285 2.400 18.072 1.00 54.78 116 ARG A CA 1
ATOM 873 C C . ARG A 1 116 ? 30.432 3.318 19.279 1.00 54.78 116 ARG A C 1
ATOM 875 O O . ARG A 1 116 ? 30.448 4.535 19.104 1.00 54.78 116 ARG A O 1
ATOM 882 N N . GLY A 1 117 ? 30.531 2.726 20.468 1.00 48.69 117 GLY A N 1
ATOM 883 C CA . GLY A 1 117 ? 30.920 3.425 21.682 1.00 48.69 117 GLY A CA 1
ATOM 884 C C . GLY A 1 117 ? 32.246 4.133 21.438 1.00 48.69 117 GLY A C 1
ATOM 885 O O . GLY A 1 117 ? 33.294 3.499 21.343 1.00 48.69 117 GLY A O 1
ATOM 886 N N . ARG A 1 118 ? 32.182 5.451 21.275 1.00 52.41 118 ARG A N 1
ATOM 887 C CA . ARG A 1 118 ? 33.298 6.341 21.550 1.00 52.41 118 ARG A CA 1
ATOM 888 C C . ARG A 1 118 ? 33.014 6.904 22.927 1.00 52.41 118 ARG A C 1
ATOM 890 O O . ARG A 1 118 ? 31.995 7.557 23.102 1.00 52.41 118 ARG A O 1
ATOM 897 N N . ASP A 1 119 ? 33.811 6.459 23.891 1.00 48.62 119 ASP A N 1
ATOM 898 C CA . ASP A 1 119 ? 34.515 7.307 24.859 1.00 48.62 119 ASP A CA 1
ATOM 899 C C . ASP A 1 119 ? 35.045 6.411 25.985 1.00 48.62 119 ASP A C 1
ATOM 901 O O . ASP A 1 119 ? 34.483 6.301 27.070 1.00 48.62 119 ASP A O 1
ATOM 905 N N . ALA A 1 120 ? 36.155 5.726 25.699 1.00 49.31 120 ALA A N 1
ATOM 906 C CA . ALA A 1 120 ? 37.055 5.282 26.753 1.00 49.31 120 ALA A CA 1
ATOM 907 C C . ALA A 1 120 ? 37.897 6.501 27.155 1.00 49.31 120 ALA A C 1
ATOM 909 O O . ALA A 1 120 ? 38.768 6.934 26.399 1.00 49.31 120 ALA A O 1
ATOM 910 N N . ALA A 1 121 ? 37.592 7.085 28.312 1.00 56.62 121 ALA A N 1
ATOM 911 C CA . ALA A 1 121 ? 38.430 8.104 28.935 1.00 56.62 121 ALA A CA 1
ATOM 912 C C . ALA A 1 121 ? 39.819 7.515 29.271 1.00 56.62 121 ALA A C 1
ATOM 914 O O . ALA A 1 121 ? 39.898 6.345 29.661 1.00 56.62 121 ALA A O 1
ATOM 915 N N . PRO A 1 122 ? 40.919 8.277 29.127 1.00 57.31 122 PRO A N 1
ATOM 916 C CA . PRO A 1 122 ? 42.244 7.792 29.491 1.00 57.31 122 PRO A CA 1
ATOM 917 C C . PRO A 1 122 ? 42.391 7.707 31.022 1.00 57.31 122 PRO A C 1
ATOM 919 O O . PRO A 1 122 ? 41.758 8.484 31.742 1.00 57.31 122 PRO A O 1
ATOM 922 N N . PRO A 1 123 ? 43.216 6.780 31.541 1.00 52.12 123 PRO A N 1
ATOM 923 C CA . PRO A 1 123 ? 43.457 6.660 32.974 1.00 52.12 123 PRO A CA 1
ATOM 924 C C . PRO A 1 123 ? 44.201 7.899 33.494 1.00 52.12 123 PRO A C 1
ATOM 926 O O . PRO A 1 123 ? 45.160 8.362 32.876 1.00 52.12 123 PRO A O 1
ATOM 929 N N . GLY A 1 124 ? 43.709 8.436 34.612 1.00 60.78 124 GLY A N 1
ATOM 930 C CA . GL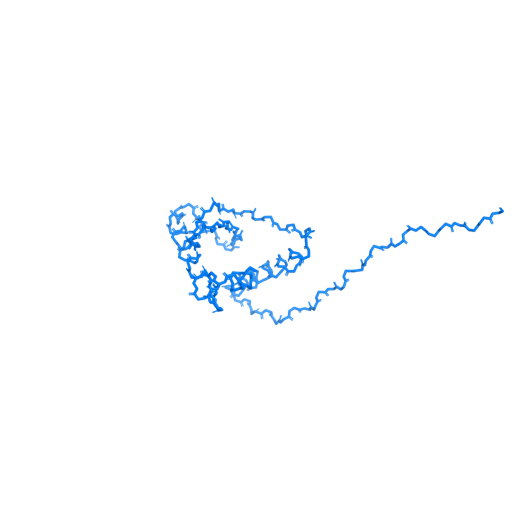Y A 1 124 ? 44.249 9.615 35.285 1.00 60.78 124 GLY A CA 1
ATOM 931 C C . GLY A 1 124 ? 45.686 9.438 35.777 1.00 60.78 124 GLY A C 1
ATOM 932 O O . GLY A 1 124 ? 46.139 8.320 36.033 1.00 60.78 124 GLY A O 1
ATOM 933 N N . LEU A 1 125 ? 46.364 10.581 35.887 1.00 43.75 125 LEU A N 1
ATOM 934 C CA . LEU A 1 125 ? 47.627 10.784 36.593 1.00 43.75 125 LEU A CA 1
ATOM 935 C C . LEU A 1 125 ? 47.340 11.145 38.056 1.00 43.75 125 LEU A C 1
ATOM 937 O O . LEU A 1 125 ? 46.362 11.901 38.270 1.00 4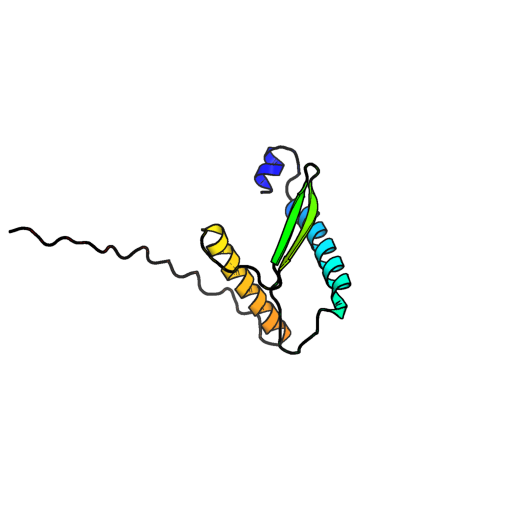3.75 125 LEU A O 1
#

Sequence (125 aa):
MEHCLVASGRVSEGWVDGVLVPRIQTIVVELLQGCRHEILPLYGTFNLIGIDIMLDDDLNVYLIEFNSNPALTVNTSVLQNVIPKVVREALDLVLCAHGVPLAGPGPPPRPTTGPRGRDAAPPGL

Organism: NCBI:txid73025

Foldseek 3Di:
DVVVCVVVVNDDPPCCVPPVVVLVVVVVVVVCVVCVVVPDDDPPDDFDKDWDWDQDPNGRIDTDDIGSDDDLDQPDPVSVVPSVVVVLVVVQVSVVVVPDHRDDDDDPDDPDPPDDDPDDDDDDD

Radius of gyration: 21.28 Å; chains: 1; bounding box: 66×28×59 Å

pLDDT: mean 85.23, std 15.19, range [43.75, 97.5]